Protein AF-A0A5N6NIA2-F1 (afdb_monomer_lite)

Sequence (81 aa):
MDILTNKKKLEELSHVTLSEECSAILQNKLPRKMNDPGSFTIPCLIGSFLVSNALADLGASINLMPYDVFEKLGVEELKPT

Structure (mmCIF, N/CA/C/O backbone):
data_AF-A0A5N6NIA2-F1
#
_entry.id   AF-A0A5N6NIA2-F1
#
loop_
_atom_site.group_PDB
_atom_site.id
_atom_site.type_symbol
_atom_site.label_atom_id
_atom_site.label_alt_id
_atom_site.label_comp_id
_atom_site.label_asym_id
_atom_site.label_entity_id
_atom_site.label_seq_id
_atom_site.pdbx_PDB_ins_code
_atom_site.Cartn_x
_atom_site.Cartn_y
_atom_site.Cartn_z
_atom_site.occupancy
_atom_site.B_iso_or_equiv
_atom_site.auth_seq_id
_atom_site.auth_comp_id
_atom_site.auth_asym_id
_atom_site.auth_atom_id
_atom_site.pdbx_PDB_model_num
ATOM 1 N N . MET A 1 1 ? 36.819 -32.100 2.681 1.00 59.44 1 MET A N 1
ATOM 2 C CA . MET A 1 1 ? 36.012 -31.764 1.483 1.00 59.44 1 MET A CA 1
ATOM 3 C C . MET A 1 1 ? 35.165 -30.504 1.701 1.00 59.44 1 MET A C 1
ATOM 5 O O . MET A 1 1 ? 34.604 -29.994 0.745 1.00 59.44 1 MET A O 1
ATOM 9 N N . ASP A 1 2 ? 35.111 -29.951 2.916 1.00 62.47 2 ASP A N 1
ATOM 10 C CA . ASP A 1 2 ? 34.107 -28.948 3.303 1.00 62.47 2 ASP A CA 1
ATOM 11 C C . ASP A 1 2 ? 34.447 -27.501 2.925 1.00 62.47 2 ASP A C 1
ATOM 13 O O . ASP A 1 2 ? 33.553 -26.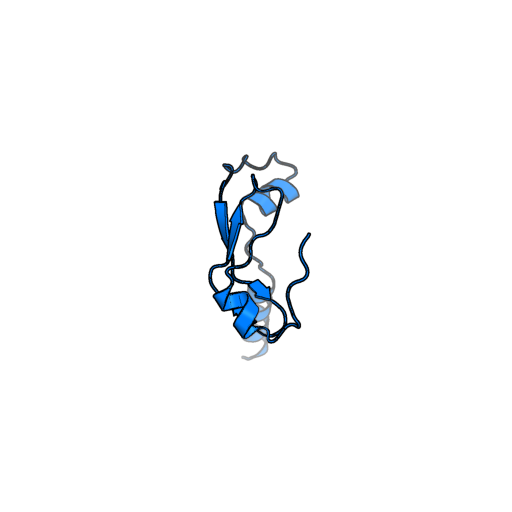687 2.713 1.00 62.47 2 ASP A O 1
ATOM 17 N N . ILE A 1 3 ? 35.729 -27.158 2.781 1.00 69.69 3 ILE A N 1
ATOM 18 C CA . ILE A 1 3 ? 36.151 -25.785 2.444 1.00 69.69 3 ILE A CA 1
ATOM 19 C C . ILE A 1 3 ? 35.742 -25.418 1.007 1.00 69.69 3 ILE A C 1
ATOM 21 O O . ILE A 1 3 ? 35.250 -24.318 0.759 1.00 69.69 3 ILE A O 1
ATOM 25 N N . LEU A 1 4 ? 35.894 -26.352 0.061 1.00 69.06 4 LEU A N 1
ATOM 26 C CA . LEU A 1 4 ? 35.584 -26.115 -1.351 1.00 69.06 4 LEU A CA 1
ATOM 27 C C . LEU A 1 4 ? 34.071 -25.987 -1.594 1.00 69.06 4 LEU A C 1
ATOM 29 O O . LEU A 1 4 ? 33.639 -25.149 -2.384 1.00 69.06 4 LEU A O 1
ATOM 33 N N . THR A 1 5 ? 33.266 -26.768 -0.871 1.00 72.44 5 THR A N 1
ATOM 34 C CA . THR A 1 5 ? 31.798 -26.712 -0.928 1.00 72.44 5 THR A CA 1
ATOM 35 C C . THR A 1 5 ? 31.260 -25.410 -0.333 1.00 72.44 5 THR A C 1
ATOM 37 O O . THR A 1 5 ? 30.383 -24.782 -0.922 1.00 72.44 5 THR A O 1
ATOM 40 N N . ASN A 1 6 ? 31.824 -24.951 0.791 1.00 70.25 6 ASN A N 1
ATOM 41 C CA . ASN A 1 6 ? 31.447 -23.671 1.397 1.00 70.25 6 ASN A CA 1
ATOM 42 C C . ASN A 1 6 ? 31.833 -22.471 0.522 1.00 70.25 6 ASN A C 1
ATOM 44 O O . ASN A 1 6 ? 31.062 -21.520 0.429 1.00 70.25 6 ASN A O 1
ATOM 48 N N . LYS A 1 7 ? 32.980 -22.529 -0.170 1.00 73.88 7 LYS A N 1
ATOM 49 C CA . LYS A 1 7 ? 33.385 -21.489 -1.126 1.00 73.88 7 LYS A CA 1
ATOM 50 C C . LYS A 1 7 ? 32.394 -21.363 -2.291 1.00 73.88 7 LYS A C 1
ATOM 52 O O . LYS A 1 7 ? 31.985 -20.250 -2.597 1.00 73.88 7 LYS A O 1
ATOM 57 N N . LYS A 1 8 ? 31.962 -22.480 -2.891 1.00 74.12 8 LYS A N 1
ATOM 58 C CA . LYS A 1 8 ? 30.934 -22.465 -3.953 1.00 74.12 8 LYS A CA 1
ATOM 59 C C . LYS A 1 8 ? 29.609 -21.870 -3.473 1.00 74.12 8 LYS A C 1
ATOM 61 O O . LYS A 1 8 ? 29.035 -21.032 -4.153 1.00 74.12 8 LYS A O 1
ATOM 66 N N . LYS A 1 9 ? 29.158 -22.253 -2.276 1.00 74.75 9 LYS A N 1
ATOM 67 C CA . LYS A 1 9 ? 27.928 -21.714 -1.677 1.00 74.75 9 LYS A CA 1
ATOM 68 C C . LYS A 1 9 ? 28.028 -20.209 -1.391 1.00 74.75 9 LYS A C 1
ATOM 70 O O . LYS A 1 9 ? 27.040 -19.498 -1.529 1.00 74.75 9 LYS A O 1
ATOM 75 N N . LEU A 1 10 ? 29.208 -19.719 -1.001 1.00 75.62 10 LEU A N 1
ATOM 76 C CA . LEU A 1 10 ? 29.468 -18.290 -0.800 1.00 75.62 10 LEU A CA 1
ATOM 77 C C . LEU A 1 10 ? 29.493 -17.517 -2.128 1.00 75.62 10 LEU A C 1
ATOM 79 O O . LEU A 1 10 ? 28.946 -16.422 -2.190 1.00 75.62 10 LEU A O 1
ATOM 83 N N . GLU A 1 11 ? 30.081 -18.090 -3.183 1.00 74.31 11 GLU A N 1
ATOM 84 C CA . GLU A 1 11 ? 30.042 -17.528 -4.542 1.00 74.31 11 GLU A CA 1
ATOM 85 C C . GLU A 1 11 ? 28.598 -17.440 -5.063 1.00 74.31 11 GLU A C 1
ATOM 87 O O . GLU A 1 11 ? 28.194 -16.392 -5.561 1.00 74.31 11 GLU A O 1
ATOM 92 N N . GLU A 1 12 ? 27.775 -18.470 -4.864 1.00 70.38 12 GLU A N 1
ATOM 93 C CA . GLU A 1 12 ? 26.347 -18.427 -5.212 1.00 70.38 12 GLU A CA 1
ATOM 94 C C . GLU A 1 12 ? 25.580 -17.363 -4.412 1.00 70.38 12 GLU A C 1
ATOM 96 O O . GLU A 1 12 ? 24.773 -16.635 -4.983 1.00 70.38 12 GLU A O 1
ATOM 101 N N . LEU A 1 13 ? 25.869 -17.203 -3.114 1.00 73.81 13 LEU A N 1
ATOM 102 C CA . LEU A 1 13 ? 25.261 -16.151 -2.287 1.00 73.81 13 LEU A CA 1
ATOM 103 C C . LEU A 1 13 ? 25.727 -14.737 -2.676 1.00 73.81 13 LEU A C 1
ATOM 105 O O . LEU A 1 13 ? 25.040 -13.760 -2.386 1.00 73.81 13 LEU A O 1
ATOM 109 N N . SER A 1 14 ? 26.904 -14.623 -3.298 1.00 73.56 14 SER A N 1
ATOM 110 C CA . SER A 1 14 ? 27.481 -13.344 -3.726 1.00 73.56 14 SER A CA 1
ATOM 111 C C . SER A 1 14 ? 26.856 -12.800 -5.013 1.00 73.56 14 SER A C 1
ATOM 113 O O . SER A 1 14 ? 26.958 -11.605 -5.292 1.00 73.56 14 SER A O 1
ATOM 115 N N . HIS A 1 15 ? 26.177 -13.654 -5.781 1.00 77.00 15 HIS A N 1
ATOM 116 C CA . HIS A 1 15 ? 25.504 -13.265 -7.011 1.00 77.00 15 HIS A CA 1
ATOM 117 C C . HIS A 1 15 ? 24.034 -12.931 -6.748 1.00 77.00 15 HIS A C 1
ATOM 119 O O . HIS A 1 15 ? 23.169 -13.800 -6.678 1.00 77.00 15 HIS A O 1
ATOM 125 N N . VAL A 1 16 ? 23.737 -11.634 -6.658 1.00 81.19 16 VAL A N 1
ATOM 126 C CA . VAL A 1 16 ? 22.358 -11.135 -6.675 1.00 81.19 16 VAL A CA 1
ATOM 127 C C . VAL A 1 16 ? 21.915 -10.964 -8.126 1.00 81.19 16 VAL A C 1
ATOM 129 O O . VAL A 1 16 ? 22.594 -10.311 -8.918 1.00 81.19 16 VAL A O 1
ATOM 132 N N . THR A 1 17 ? 20.767 -11.541 -8.483 1.00 86.25 17 THR A N 1
ATOM 133 C CA . THR A 1 17 ? 20.146 -11.283 -9.788 1.00 86.25 17 THR A CA 1
ATOM 134 C C . THR A 1 17 ? 19.426 -9.942 -9.728 1.00 86.25 17 THR A C 1
ATOM 136 O O . THR A 1 17 ? 18.571 -9.731 -8.870 1.00 86.25 17 THR A O 1
ATOM 139 N N . LEU A 1 18 ? 19.788 -9.030 -10.625 1.00 90.44 18 LEU A N 1
ATOM 140 C CA . LEU A 1 18 ? 19.176 -7.709 -10.724 1.00 90.44 18 LEU A CA 1
ATOM 141 C C . LEU A 1 18 ? 18.020 -7.724 -11.719 1.00 90.44 18 LEU A C 1
ATOM 143 O O . LEU A 1 18 ? 18.055 -8.458 -12.707 1.00 90.44 18 LEU A O 1
ATOM 147 N N . SER A 1 19 ? 17.027 -6.867 -11.490 1.00 90.06 19 SER A N 1
ATOM 148 C CA . SER A 1 19 ? 16.013 -6.597 -12.507 1.00 90.06 19 SER A CA 1
ATOM 149 C C . SER A 1 19 ? 16.624 -5.836 -13.694 1.00 90.06 19 SER A C 1
ATOM 151 O O . SER A 1 19 ? 17.723 -5.267 -13.597 1.00 90.06 19 SER A O 1
ATOM 153 N N . GLU A 1 20 ? 15.926 -5.824 -14.832 1.00 89.00 20 GLU A N 1
ATOM 154 C CA . GLU A 1 20 ? 16.358 -5.081 -16.023 1.00 89.00 20 GLU A CA 1
ATOM 155 C C . GLU A 1 20 ? 16.499 -3.583 -15.707 1.00 89.00 20 GLU A C 1
ATOM 157 O O . GLU A 1 20 ? 17.480 -2.948 -16.097 1.00 89.00 20 GLU A O 1
ATOM 162 N N . GLU A 1 21 ? 15.573 -3.033 -14.918 1.00 90.44 21 GLU A N 1
ATOM 163 C CA . GLU A 1 21 ? 15.549 -1.624 -14.528 1.00 90.44 21 GLU A CA 1
ATOM 164 C C . GLU A 1 21 ? 16.750 -1.271 -13.647 1.00 90.44 21 GLU A C 1
ATOM 166 O O . GLU A 1 21 ? 17.462 -0.304 -13.927 1.00 90.44 21 GLU A O 1
ATOM 171 N N . CYS A 1 22 ? 17.027 -2.082 -12.618 1.00 90.44 22 CYS A N 1
ATOM 172 C CA . CYS A 1 22 ? 18.196 -1.895 -11.757 1.00 90.44 22 CYS A CA 1
ATOM 173 C C . CYS A 1 22 ? 19.501 -2.007 -12.554 1.00 90.44 22 CYS A C 1
ATOM 175 O O . CYS A 1 22 ? 20.432 -1.228 -12.340 1.00 90.44 22 CYS A O 1
ATOM 177 N N . SER A 1 23 ? 19.559 -2.944 -13.502 1.00 91.88 23 SER A N 1
ATOM 178 C CA . SER A 1 23 ? 20.723 -3.132 -14.368 1.00 91.88 23 SER A CA 1
ATOM 179 C C . SER A 1 23 ? 20.955 -1.930 -15.284 1.00 91.88 23 SER A C 1
ATOM 181 O O . SER A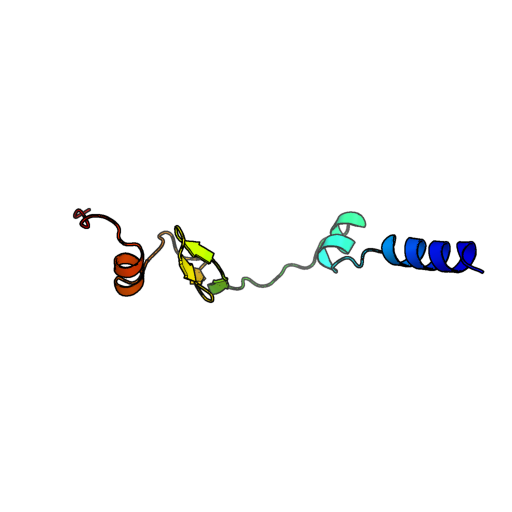 1 23 ? 22.096 -1.492 -15.435 1.00 91.88 23 SER A O 1
ATOM 183 N N . ALA A 1 24 ? 19.894 -1.362 -15.867 1.00 92.69 24 ALA A N 1
ATOM 184 C CA . ALA A 1 24 ? 19.986 -0.172 -16.708 1.00 92.69 24 ALA A CA 1
ATOM 185 C C . ALA A 1 24 ? 20.524 1.033 -15.922 1.00 92.69 24 ALA A C 1
ATOM 187 O O . ALA A 1 24 ? 21.443 1.700 -16.398 1.00 92.69 24 ALA A O 1
ATOM 188 N N . ILE A 1 25 ? 20.032 1.249 -14.696 1.00 92.69 25 ILE A N 1
ATOM 189 C CA . ILE A 1 25 ? 20.492 2.332 -13.812 1.00 92.69 25 ILE A CA 1
ATOM 190 C C . ILE A 1 25 ? 21.988 2.188 -13.503 1.00 92.69 25 ILE A C 1
ATOM 192 O O . ILE A 1 25 ? 22.741 3.139 -13.689 1.00 92.69 25 ILE A O 1
ATOM 196 N N . LEU A 1 26 ? 22.444 0.999 -13.092 1.00 94.06 26 LEU A N 1
ATOM 197 C CA . LEU A 1 26 ? 23.862 0.760 -12.782 1.00 94.06 26 LEU A CA 1
ATOM 198 C C . LEU A 1 26 ? 24.778 0.916 -13.999 1.00 94.06 26 LEU A C 1
ATOM 200 O O . LEU A 1 26 ? 25.933 1.312 -13.865 1.00 94.06 26 LEU A O 1
ATOM 204 N N . GLN A 1 27 ? 24.271 0.609 -15.192 1.00 94.62 27 GLN A N 1
ATOM 205 C CA . GLN A 1 27 ? 25.001 0.790 -16.444 1.00 94.62 27 GLN A CA 1
ATOM 206 C C . GLN A 1 27 ? 24.929 2.231 -16.975 1.00 94.62 27 GLN A C 1
ATOM 208 O O . GLN A 1 27 ? 25.404 2.478 -18.084 1.00 94.62 27 GLN A O 1
ATOM 213 N N . ASN A 1 28 ? 24.332 3.169 -16.224 1.00 94.31 28 ASN A N 1
ATOM 214 C CA . ASN A 1 28 ? 24.034 4.536 -16.666 1.00 94.31 28 ASN A CA 1
ATOM 215 C C . ASN A 1 28 ? 23.304 4.575 -18.020 1.00 94.31 28 ASN A C 1
ATOM 217 O O . ASN A 1 28 ? 23.499 5.477 -18.836 1.00 94.31 28 ASN A O 1
ATOM 221 N N . LYS A 1 29 ? 22.468 3.567 -18.273 1.00 94.56 29 LYS A N 1
ATOM 222 C CA . LYS A 1 29 ? 21.574 3.502 -19.424 1.00 94.56 29 LYS A CA 1
ATOM 223 C C . LYS A 1 29 ? 20.209 4.030 -19.022 1.00 94.56 29 LYS A C 1
ATOM 225 O O . LYS A 1 29 ? 19.803 3.956 -17.865 1.00 94.56 29 LYS A O 1
ATOM 230 N N . LEU A 1 30 ? 19.477 4.535 -20.006 1.00 92.25 30 LEU A N 1
ATOM 231 C CA . LEU A 1 30 ? 18.098 4.945 -19.800 1.00 92.25 30 LEU A CA 1
ATOM 232 C C . LEU A 1 30 ? 17.231 3.696 -19.540 1.00 92.25 30 LEU A C 1
ATOM 234 O O . LEU A 1 30 ? 17.172 2.832 -20.420 1.00 92.25 30 LEU A O 1
ATOM 238 N N . PRO A 1 31 ? 16.565 3.571 -18.377 1.00 88.94 31 PRO A N 1
ATOM 239 C CA . PRO A 1 31 ? 15.622 2.484 -18.151 1.00 88.94 31 PRO A CA 1
ATOM 240 C C . PRO A 1 31 ? 14.414 2.622 -19.080 1.00 88.94 31 PRO A C 1
ATOM 242 O O . PRO A 1 31 ? 13.971 3.726 -19.412 1.00 88.94 31 PRO A O 1
ATOM 245 N N . ARG A 1 32 ? 13.858 1.484 -19.501 1.00 88.50 32 ARG A N 1
ATOM 246 C CA . ARG A 1 32 ? 12.631 1.458 -20.297 1.00 88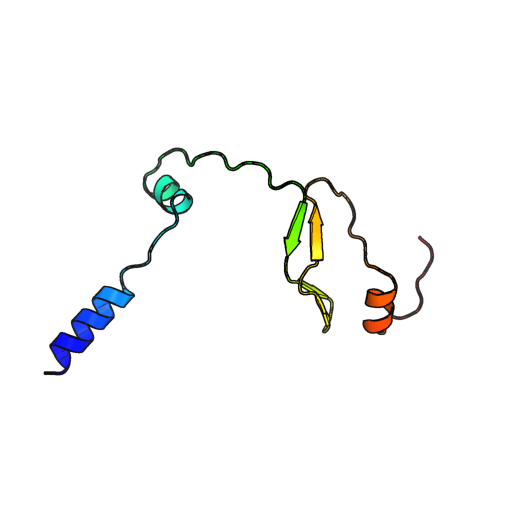.50 32 ARG A CA 1
ATOM 247 C C . ARG A 1 32 ? 11.483 2.054 -19.479 1.00 88.50 32 ARG A C 1
ATOM 249 O O . ARG A 1 32 ? 11.276 1.685 -18.327 1.00 88.50 32 ARG A O 1
ATOM 256 N N . LYS A 1 33 ? 10.707 2.955 -20.086 1.00 87.56 33 LYS A N 1
ATOM 257 C CA . LYS A 1 33 ? 9.494 3.486 -19.455 1.00 87.56 33 LYS A CA 1
ATOM 258 C C . LYS A 1 33 ? 8.481 2.353 -19.274 1.00 87.56 33 LYS A C 1
ATOM 260 O O . LYS A 1 33 ? 8.091 1.718 -20.255 1.00 87.56 33 LYS A O 1
ATOM 265 N N . MET A 1 34 ? 8.059 2.123 -18.034 1.00 86.00 34 MET A N 1
ATOM 266 C CA . MET A 1 34 ? 6.967 1.204 -17.726 1.00 86.00 34 MET A CA 1
ATOM 267 C C . MET A 1 34 ? 5.623 1.868 -18.041 1.00 86.00 34 MET A C 1
ATOM 269 O O . MET A 1 34 ? 5.485 3.090 -17.932 1.00 86.00 34 MET A O 1
ATOM 273 N N . ASN A 1 35 ? 4.645 1.065 -18.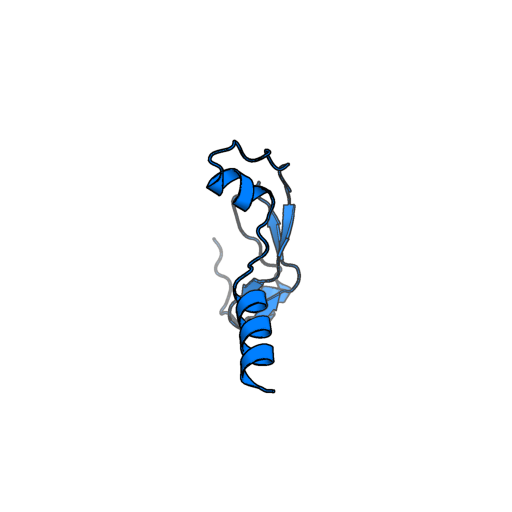458 1.00 88.88 35 ASN A N 1
ATOM 274 C CA . ASN A 1 35 ? 3.276 1.545 -18.600 1.00 88.88 35 ASN A CA 1
ATOM 275 C C . ASN A 1 35 ? 2.718 1.912 -17.226 1.00 88.88 35 ASN A C 1
ATOM 277 O O . ASN A 1 35 ? 3.077 1.296 -16.222 1.00 88.88 35 ASN A O 1
ATOM 281 N N . ASP A 1 36 ? 1.834 2.901 -17.203 1.00 88.88 36 ASP A N 1
ATOM 282 C CA . ASP A 1 36 ? 1.077 3.218 -16.002 1.00 88.88 36 ASP A CA 1
ATOM 283 C C . ASP A 1 3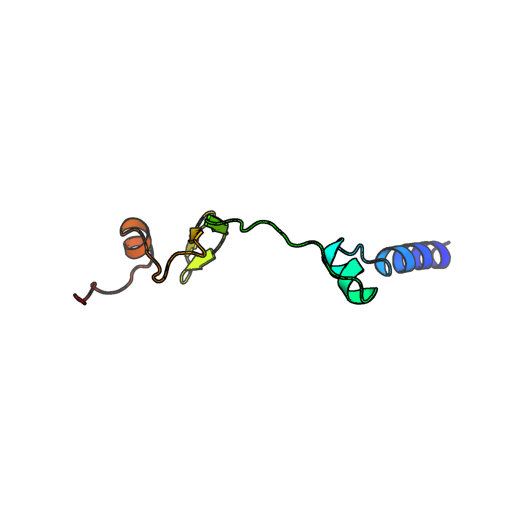6 ? 0.178 2.017 -15.655 1.00 88.88 36 ASP A C 1
ATOM 285 O O . ASP A 1 36 ? -0.616 1.604 -16.508 1.00 88.88 36 ASP A O 1
ATOM 289 N N . PRO A 1 37 ? 0.313 1.413 -14.459 1.00 90.44 37 PRO A N 1
ATOM 290 C CA . PRO A 1 37 ? -0.580 0.339 -14.042 1.00 90.44 37 PRO A CA 1
ATOM 291 C C . PRO A 1 37 ? -2.018 0.830 -13.810 1.00 90.44 37 PRO A C 1
ATOM 293 O O . PRO A 1 37 ? -2.923 0.002 -13.747 1.00 90.44 37 PRO A O 1
ATOM 296 N N . GLY A 1 38 ? -2.245 2.145 -13.692 1.00 93.62 38 GLY A N 1
ATOM 297 C CA . GLY A 1 38 ? -3.535 2.739 -13.362 1.00 93.62 38 GLY A CA 1
ATOM 298 C C . GLY A 1 38 ? -3.944 2.366 -11.942 1.00 93.62 38 GLY A C 1
ATOM 299 O O . GLY A 1 38 ? -3.483 2.970 -10.972 1.00 93.62 38 GLY A O 1
ATOM 300 N N . SER A 1 39 ? -4.766 1.325 -11.826 1.00 95.38 39 SER A N 1
ATOM 301 C CA . SER A 1 39 ? -5.203 0.781 -10.544 1.00 95.38 39 SER A CA 1
ATOM 302 C C . SER A 1 39 ? -4.799 -0.686 -10.409 1.00 95.38 39 SER A C 1
ATOM 304 O O . SER A 1 39 ? -4.957 -1.487 -11.330 1.00 95.38 39 SER A O 1
ATOM 306 N N . PHE A 1 40 ? -4.286 -1.056 -9.241 1.00 95.94 40 PHE A N 1
ATOM 307 C CA . PHE A 1 40 ? -3.789 -2.396 -8.936 1.00 95.94 40 PHE A CA 1
ATOM 308 C C . PHE A 1 40 ? -4.111 -2.766 -7.488 1.00 95.94 40 PHE A C 1
ATOM 310 O O . PHE A 1 40 ? -4.494 -1.915 -6.693 1.00 95.94 40 PHE A O 1
ATOM 317 N N . THR A 1 41 ? -3.979 -4.039 -7.121 1.00 97.12 41 THR A N 1
ATOM 318 C CA . THR A 1 41 ? -4.205 -4.483 -5.739 1.00 97.12 41 THR A CA 1
ATOM 319 C C . THR A 1 41 ? -2.893 -4.724 -5.013 1.00 97.12 41 THR A C 1
ATOM 321 O O . THR A 1 41 ? -1.985 -5.348 -5.564 1.00 97.12 41 THR A O 1
ATOM 324 N N . ILE A 1 42 ? -2.821 -4.295 -3.757 1.00 96.69 42 ILE A N 1
ATOM 325 C CA . ILE A 1 42 ? -1.708 -4.570 -2.850 1.00 96.69 42 ILE A CA 1
ATOM 326 C C . ILE A 1 42 ? -2.210 -5.202 -1.552 1.00 96.69 42 ILE A C 1
ATOM 328 O O . ILE A 1 42 ? -3.301 -4.865 -1.087 1.00 96.69 42 ILE A O 1
ATOM 332 N N . PRO A 1 43 ? -1.420 -6.075 -0.913 1.00 97.00 43 PRO A N 1
ATOM 333 C CA . PRO A 1 43 ? -1.659 -6.398 0.479 1.00 97.00 43 PRO A CA 1
ATOM 334 C C . PRO A 1 43 ? -1.349 -5.168 1.342 1.00 97.00 43 PRO A C 1
ATOM 336 O O . PRO A 1 43 ? -0.328 -4.506 1.148 1.00 97.00 43 PRO A O 1
ATOM 339 N N . CYS A 1 44 ? -2.204 -4.860 2.311 1.00 94.88 44 CYS A N 1
ATOM 340 C CA . CYS A 1 44 ? -1.952 -3.813 3.292 1.00 94.88 44 CYS A CA 1
ATOM 341 C C . CYS A 1 44 ? -2.413 -4.234 4.689 1.00 94.88 44 CYS A C 1
ATOM 343 O O . CYS A 1 44 ? -3.299 -5.071 4.856 1.00 94.88 44 CYS A O 1
ATOM 345 N N . LEU A 1 45 ? -1.784 -3.656 5.707 1.00 94.62 45 LEU A N 1
ATOM 346 C CA . LEU A 1 45 ? -2.172 -3.828 7.100 1.00 94.62 45 LEU A CA 1
ATOM 347 C C . LEU A 1 45 ? -2.823 -2.527 7.574 1.00 94.62 45 LEU A C 1
ATOM 349 O O . LEU A 1 45 ? -2.199 -1.469 7.506 1.00 94.62 45 LEU A O 1
ATOM 353 N N . ILE A 1 46 ? -4.066 -2.605 8.046 1.00 90.69 46 ILE A N 1
ATOM 354 C CA . ILE A 1 46 ? -4.809 -1.473 8.605 1.00 90.69 46 ILE A CA 1
ATOM 355 C C . ILE A 1 46 ? -5.007 -1.751 10.094 1.00 90.69 46 ILE A C 1
ATOM 357 O O . ILE A 1 46 ? -5.737 -2.669 10.464 1.00 90.69 46 ILE A O 1
ATOM 361 N N . GLY A 1 47 ? -4.319 -1.008 10.962 1.00 86.25 47 GLY A N 1
ATOM 362 C CA . GLY A 1 47 ? -4.244 -1.363 12.382 1.00 86.25 47 GLY A CA 1
ATOM 363 C C . GLY A 1 47 ? -3.651 -2.767 12.559 1.00 86.25 47 GLY A C 1
ATOM 364 O O . GLY A 1 47 ? -2.501 -3.001 12.197 1.00 86.25 47 GLY A O 1
ATOM 365 N N . SER A 1 48 ? -4.441 -3.704 13.087 1.00 87.25 48 SER A N 1
ATOM 366 C CA . SER A 1 48 ? -4.097 -5.131 13.208 1.00 87.25 48 SER A CA 1
ATOM 367 C C . SER A 1 48 ? -4.751 -6.025 12.140 1.00 87.25 48 SER A C 1
ATOM 369 O O . SER A 1 48 ? -4.556 -7.240 12.156 1.00 87.25 48 SER A O 1
ATOM 371 N N . PHE A 1 49 ? -5.522 -5.453 11.209 1.00 88.62 49 PHE A N 1
ATOM 372 C CA . PHE A 1 49 ? -6.274 -6.193 10.198 1.00 88.62 49 PHE A CA 1
ATOM 373 C C . PHE A 1 49 ? -5.514 -6.270 8.870 1.00 88.62 49 PHE A C 1
ATOM 375 O O . PHE A 1 49 ? -5.185 -5.248 8.265 1.00 88.62 49 PHE A O 1
ATOM 382 N N . LEU A 1 50 ? -5.246 -7.491 8.399 1.00 93.06 50 LEU A N 1
ATOM 383 C CA . LEU A 1 50 ? -4.593 -7.731 7.112 1.00 93.06 50 LEU A CA 1
ATOM 384 C C . LEU A 1 50 ? -5.625 -7.743 5.978 1.00 93.06 50 LEU A C 1
ATOM 386 O O . LEU A 1 50 ? -6.512 -8.595 5.940 1.00 93.0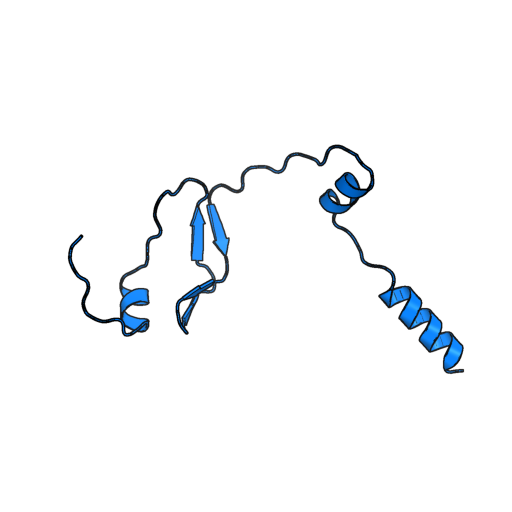6 50 LEU A O 1
ATOM 390 N N . VAL A 1 51 ? -5.456 -6.844 5.013 1.00 93.44 51 VAL A N 1
ATOM 391 C CA . VAL A 1 51 ? -6.212 -6.793 3.760 1.00 93.44 51 VAL A CA 1
ATOM 392 C C . VAL A 1 51 ? -5.318 -7.335 2.652 1.00 93.44 51 VAL A C 1
ATOM 394 O O . VAL A 1 51 ? -4.283 -6.755 2.352 1.00 93.44 51 VAL A O 1
ATOM 397 N N . SER A 1 52 ? -5.693 -8.449 2.028 1.00 95.00 52 SER A N 1
ATOM 398 C CA . SER A 1 52 ? -4.863 -9.080 0.991 1.00 95.00 52 SER A CA 1
ATOM 399 C C . SER A 1 52 ? -4.867 -8.333 -0.345 1.00 95.00 52 SER A C 1
ATOM 401 O O . SER A 1 52 ? -3.869 -8.374 -1.056 1.00 95.00 52 SER A O 1
ATOM 403 N N . ASN A 1 53 ? -5.974 -7.660 -0.678 1.00 95.00 53 ASN A N 1
ATOM 404 C CA . ASN A 1 53 ? -6.211 -7.053 -1.991 1.00 95.00 53 ASN A CA 1
ATOM 405 C C . ASN A 1 53 ? -6.800 -5.637 -1.866 1.00 95.00 53 ASN A C 1
ATOM 407 O O . ASN A 1 53 ? -7.908 -5.374 -2.330 1.00 95.00 53 ASN A O 1
ATOM 411 N N . ALA A 1 54 ? -6.091 -4.723 -1.210 1.00 95.81 54 ALA A N 1
ATOM 412 C CA . ALA A 1 54 ? -6.485 -3.320 -1.180 1.00 95.81 54 ALA A CA 1
ATOM 413 C C . ALA A 1 54 ? -6.231 -2.674 -2.546 1.00 95.81 54 ALA A C 1
ATOM 415 O O . ALA A 1 54 ? -5.140 -2.807 -3.099 1.00 95.81 54 ALA A O 1
ATOM 416 N N . LEU A 1 55 ? -7.229 -1.981 -3.093 1.00 96.75 55 LEU A N 1
ATOM 417 C CA . LEU A 1 55 ? -7.094 -1.263 -4.356 1.00 96.75 55 LEU A CA 1
ATOM 418 C C . LEU A 1 55 ? -6.232 -0.008 -4.153 1.00 96.75 55 LEU A C 1
ATOM 420 O O . LEU A 1 55 ? -6.583 0.866 -3.364 1.00 96.75 55 LEU A O 1
ATOM 424 N N . ALA A 1 56 ? -5.126 0.076 -4.882 1.00 96.12 56 ALA A N 1
ATOM 425 C CA . ALA A 1 56 ? -4.305 1.262 -5.040 1.00 96.12 56 ALA A CA 1
ATOM 426 C C . ALA A 1 56 ? -4.576 1.844 -6.430 1.00 96.12 56 ALA A C 1
ATOM 428 O O . ALA A 1 56 ? -4.287 1.204 -7.440 1.00 96.12 56 ALA A O 1
ATOM 429 N N . ASP A 1 57 ? -5.151 3.041 -6.474 1.00 95.81 57 ASP A N 1
ATOM 430 C CA . ASP A 1 57 ? -5.420 3.769 -7.709 1.00 95.81 57 ASP A CA 1
ATOM 431 C C . ASP A 1 57 ? -4.554 5.029 -7.755 1.00 95.81 57 ASP A C 1
ATOM 433 O O . ASP A 1 57 ? -4.696 5.914 -6.912 1.00 95.81 57 ASP A O 1
ATOM 437 N N . LEU A 1 58 ? -3.651 5.111 -8.737 1.00 92.88 58 LEU A N 1
ATOM 438 C CA . LEU A 1 58 ? -2.747 6.255 -8.894 1.00 92.88 58 LEU A CA 1
ATOM 439 C C . LEU A 1 58 ? -3.485 7.544 -9.292 1.00 92.88 58 LEU A C 1
ATOM 441 O O . LEU A 1 58 ? -2.926 8.632 -9.148 1.00 92.88 58 LEU A O 1
ATOM 445 N N . GLY A 1 59 ? -4.729 7.435 -9.771 1.00 94.69 59 GLY A N 1
ATOM 446 C CA . GLY A 1 59 ? -5.593 8.576 -10.073 1.00 94.69 59 GLY A CA 1
ATOM 447 C C . GLY A 1 59 ? -6.428 9.076 -8.890 1.00 94.69 59 GLY A C 1
ATOM 448 O O . GLY A 1 59 ? -7.028 10.149 -8.987 1.00 94.69 59 GLY A O 1
ATOM 449 N N . ALA A 1 60 ? -6.490 8.335 -7.780 1.00 95.50 60 ALA A N 1
ATOM 450 C CA . ALA A 1 60 ? -7.332 8.686 -6.643 1.00 95.50 60 ALA A CA 1
ATOM 451 C C . ALA A 1 60 ? -6.643 9.694 -5.708 1.00 95.50 60 ALA A C 1
ATOM 453 O O . ALA A 1 60 ? -5.489 9.534 -5.319 1.00 95.50 60 ALA A O 1
ATOM 454 N N . SER A 1 61 ? -7.378 10.732 -5.301 1.00 95.31 61 SER A N 1
ATOM 455 C CA . SER A 1 61 ? -6.900 11.750 -4.351 1.00 95.31 61 SER A CA 1
ATOM 456 C C . SER A 1 61 ? -7.273 11.463 -2.892 1.00 95.31 61 SER A C 1
ATOM 458 O O . SER A 1 61 ? -6.772 12.133 -1.990 1.00 95.31 61 SER A O 1
ATOM 460 N N . ILE A 1 62 ? -8.151 10.485 -2.653 1.00 94.50 62 ILE A N 1
ATOM 461 C CA . ILE A 1 62 ? -8.635 10.090 -1.327 1.00 94.50 62 ILE A CA 1
ATOM 462 C C . ILE A 1 62 ? -8.584 8.571 -1.170 1.00 94.50 62 ILE A C 1
ATOM 464 O O . ILE A 1 62 ? -8.703 7.833 -2.146 1.00 94.50 62 ILE A O 1
ATOM 468 N N . ASN A 1 63 ? -8.471 8.110 0.075 1.00 92.31 63 ASN A N 1
ATOM 469 C CA . ASN A 1 63 ? -8.557 6.694 0.412 1.00 92.31 63 ASN A CA 1
ATOM 470 C C . ASN A 1 63 ? -9.961 6.371 0.920 1.00 92.31 63 ASN A C 1
ATOM 472 O O . ASN A 1 63 ? -10.470 7.048 1.813 1.00 92.31 63 ASN A O 1
ATOM 476 N N . LEU A 1 64 ? -10.568 5.323 0.370 1.00 92.56 64 LEU A N 1
ATOM 477 C CA . LEU A 1 64 ? -11.857 4.813 0.820 1.00 92.56 64 LEU A CA 1
ATOM 478 C C . LEU A 1 64 ? -11.660 3.524 1.613 1.00 92.56 64 LEU A C 1
ATOM 480 O O . LEU A 1 64 ? -10.859 2.667 1.244 1.00 92.56 64 LEU A O 1
ATOM 484 N N . MET A 1 65 ? -12.431 3.377 2.683 1.00 92.25 65 MET A N 1
ATOM 485 C CA . MET A 1 65 ? -12.517 2.145 3.455 1.00 92.25 65 MET A CA 1
ATOM 486 C C . MET A 1 65 ? -13.967 1.661 3.430 1.00 92.25 65 MET A C 1
ATOM 488 O O . MET A 1 65 ? -14.855 2.429 3.805 1.00 92.25 65 MET A O 1
ATOM 492 N N . PRO A 1 66 ? -14.239 0.416 3.002 1.00 90.12 66 PRO A N 1
ATOM 493 C CA . PRO A 1 66 ? -15.567 -0.161 3.143 1.00 90.12 66 PRO A CA 1
ATOM 494 C C . PRO A 1 66 ? -15.989 -0.190 4.613 1.00 90.12 66 PRO A C 1
ATOM 496 O O . PRO A 1 66 ? -15.177 -0.503 5.486 1.00 90.12 66 PRO A O 1
ATOM 499 N N . TYR A 1 67 ? -17.263 0.087 4.881 1.00 88.50 67 TYR A N 1
ATOM 500 C CA . TYR A 1 67 ? -17.795 0.122 6.244 1.00 88.50 67 TYR A CA 1
ATOM 501 C C . TYR A 1 67 ? -17.570 -1.199 6.998 1.00 88.50 67 TYR A C 1
ATOM 503 O O . TYR A 1 67 ? -17.088 -1.184 8.124 1.00 88.50 67 TYR A O 1
ATOM 511 N N . ASP A 1 68 ? -17.751 -2.342 6.335 1.00 87.19 68 ASP A N 1
ATOM 512 C CA . ASP A 1 68 ? -17.499 -3.668 6.918 1.00 87.19 68 ASP A CA 1
ATOM 513 C C . ASP A 1 68 ? -16.049 -3.864 7.402 1.00 87.19 68 ASP A C 1
ATOM 515 O O . ASP A 1 68 ? -15.780 -4.677 8.288 1.00 87.19 68 ASP A O 1
ATOM 519 N N . VAL A 1 69 ? -15.081 -3.175 6.783 1.00 87.75 69 VAL A N 1
ATOM 520 C CA . VAL A 1 69 ? -13.678 -3.184 7.228 1.00 87.75 69 VAL A CA 1
ATOM 521 C C . VAL A 1 69 ? -13.515 -2.255 8.424 1.00 87.75 69 VAL A C 1
ATOM 523 O O . VAL A 1 69 ? -12.858 -2.632 9.389 1.00 87.75 69 VAL A O 1
ATOM 526 N N . PHE A 1 70 ? -14.148 -1.083 8.387 1.00 88.50 70 PHE A N 1
ATOM 527 C CA . PHE A 1 70 ? -14.159 -0.136 9.498 1.00 88.50 70 PHE A CA 1
ATOM 528 C C . PHE A 1 70 ? -14.736 -0.753 10.783 1.00 88.50 70 PHE A C 1
ATOM 530 O O . PHE A 1 70 ? -14.094 -0.677 11.829 1.00 88.50 70 PHE A O 1
ATOM 537 N N . GLU A 1 71 ? -15.878 -1.443 10.711 1.00 88.12 71 GLU A N 1
ATOM 538 C CA . GLU A 1 71 ? -16.489 -2.109 11.873 1.00 88.12 71 GLU A CA 1
ATOM 539 C C . GLU A 1 71 ? -15.551 -3.143 12.510 1.00 88.12 71 GLU A C 1
ATOM 541 O O . GLU A 1 71 ? -15.443 -3.236 13.733 1.00 88.12 71 GLU A O 1
ATOM 546 N N . LYS A 1 72 ? -14.807 -3.892 11.687 1.00 87.75 72 LYS A N 1
ATOM 547 C CA . LYS A 1 72 ? -13.844 -4.901 12.159 1.00 87.75 72 LYS A CA 1
ATOM 548 C C . LYS A 1 72 ? -12.635 -4.303 12.868 1.00 87.75 72 LYS A C 1
ATOM 550 O O . LYS A 1 72 ? -11.987 -5.009 13.637 1.00 87.75 72 LYS A O 1
ATOM 555 N N . LEU A 1 73 ? -12.317 -3.035 12.615 1.00 87.69 73 LEU A N 1
ATOM 556 C CA . LEU A 1 73 ? -11.225 -2.341 13.295 1.00 87.69 73 LEU A CA 1
ATOM 557 C C . LEU A 1 73 ? -11.603 -1.921 14.723 1.00 87.69 73 LEU A C 1
ATOM 559 O O . LEU A 1 73 ? -10.710 -1.563 15.487 1.00 87.69 73 LEU A O 1
ATOM 563 N N . GLY A 1 74 ? -12.890 -1.978 15.095 1.00 82.50 74 GLY A N 1
ATOM 564 C CA . GLY A 1 74 ? -13.355 -1.626 16.440 1.00 82.50 74 GLY A CA 1
ATOM 565 C C . GLY A 1 74 ? -13.102 -0.161 16.806 1.00 82.50 74 GLY A C 1
ATOM 566 O O . GLY A 1 74 ? -12.890 0.151 17.977 1.00 82.50 74 GLY A O 1
ATOM 567 N N . VAL A 1 75 ? -13.058 0.722 15.805 1.00 78.62 75 VAL A N 1
ATOM 568 C CA . VAL A 1 75 ? -12.834 2.162 15.992 1.00 78.62 75 VAL A CA 1
ATOM 569 C C . VAL A 1 75 ? -14.103 2.822 16.542 1.00 78.62 75 VAL A C 1
ATOM 571 O O . VAL A 1 75 ? -15.210 2.381 16.239 1.00 78.62 75 VAL A O 1
ATOM 574 N N . GLU A 1 76 ? -13.942 3.871 17.357 1.00 77.06 76 GLU A N 1
ATOM 575 C CA . GLU A 1 76 ? -15.061 4.674 17.877 1.00 77.06 76 GLU A CA 1
ATOM 576 C C . GLU A 1 76 ? -15.913 5.307 16.758 1.00 77.06 76 GLU A C 1
ATOM 578 O O . GLU A 1 76 ? -15.552 5.309 15.582 1.00 77.06 76 GLU A O 1
ATOM 583 N N . GLU A 1 77 ? -17.062 5.859 17.150 1.00 78.81 77 GLU A N 1
ATOM 584 C CA . GLU A 1 77 ? -18.114 6.360 16.267 1.00 78.81 77 GLU A CA 1
ATOM 585 C C . GLU A 1 77 ? -17.611 7.346 15.194 1.00 78.81 77 GLU A C 1
ATOM 587 O O . GLU A 1 77 ? -16.879 8.304 15.472 1.00 78.81 77 GLU A O 1
ATOM 592 N N . LEU A 1 78 ? -18.042 7.118 13.946 1.00 80.50 78 LEU A N 1
ATOM 593 C CA . LEU A 1 78 ? -17.745 7.996 12.817 1.00 80.50 78 LEU A CA 1
ATOM 594 C C . LEU A 1 78 ? -18.343 9.380 13.067 1.00 80.50 78 LEU A C 1
ATOM 596 O O . LEU A 1 78 ? -19.560 9.542 13.162 1.00 80.50 78 LEU A O 1
ATOM 600 N N . LYS A 1 79 ? -17.485 10.399 13.112 1.00 79.81 79 LYS A N 1
ATOM 601 C CA . LYS A 1 79 ? -17.936 11.790 13.116 1.00 79.81 79 LYS A CA 1
ATOM 602 C C . LYS A 1 79 ? -18.180 12.250 11.678 1.00 79.81 79 LYS A C 1
ATOM 604 O O . LYS A 1 79 ? -17.338 11.975 10.821 1.00 79.81 79 LYS A O 1
ATOM 609 N N . PRO A 1 80 ? -19.288 12.959 11.407 1.00 79.19 80 PRO A N 1
ATOM 610 C CA . PRO A 1 80 ? -19.491 13.607 10.119 1.00 79.19 80 PRO A CA 1
ATOM 611 C C . PRO A 1 80 ? -18.331 14.556 9.795 1.00 79.19 80 PRO A C 1
ATOM 613 O O . PRO A 1 80 ? -17.843 15.258 10.685 1.00 79.19 80 PRO A O 1
ATOM 616 N N . THR A 1 81 ? -17.910 14.555 8.531 1.00 74.12 81 THR A N 1
ATOM 617 C CA . THR A 1 81 ? -16.977 15.537 7.953 1.00 74.12 81 THR A CA 1
ATOM 618 C C . THR A 1 81 ? -17.646 16.872 7.691 1.00 74.12 81 THR A C 1
ATOM 620 O O . THR A 1 81 ? -18.790 16.841 7.180 1.00 74.12 81 THR A O 1
#

Organism: NCBI:txid192012

Radius of gyration: 22.64 Å; chains: 1; bounding box: 56×47×38 Å

pLDDT: mean 86.67, std 9.0, range [59.44, 97.12]

Secondary structure (DSSP, 8-state):
-HHHHHHHHHHHHH-PPPPHHHHHHHTTPPPPPPPP--EEEEEEEETTEEEEEEEEETT-SS----HHHHHHTTPPPPPP-

InterPro domains:
  IPR021109 Aspartic peptidase domain superfamily [G3DSA:2.40.70.10] (17-81)

Foldseek 3Di:
DVPVVVVVVVVVVVDDDDDQQRVCVVVVHDGDDDDDPQKFFDWDQDPNDIDHGQIDGPPDPDDDDPVVRVVVVVDDDDDDD